Protein AF-A0A382VT45-F1 (afdb_monomer_lite)

pLDDT: mean 91.87, std 6.89, range [55.31, 97.31]

Radius of gyration: 12.29 Å; chains: 1; bounding box: 26×21×32 Å

Organism: NCBI:txid408172

Structure (mmCIF, N/CA/C/O backbone):
data_AF-A0A382VT45-F1
#
_entry.id   AF-A0A382VT45-F1
#
loop_
_atom_site.group_PDB
_atom_site.id
_atom_site.type_symbol
_atom_site.label_atom_id
_atom_site.label_alt_id
_atom_site.label_comp_id
_atom_site.label_asym_id
_atom_site.label_entity_id
_atom_site.label_seq_id
_atom_site.pdbx_PDB_ins_code
_atom_site.Cartn_x
_atom_site.Cartn_y
_atom_site.Cartn_z
_atom_site.occupancy
_atom_site.B_iso_or_equiv
_atom_site.auth_seq_id
_atom_site.auth_comp_id
_atom_site.auth_asym_id
_atom_site.auth_atom_id
_atom_site.pdbx_PDB_model_num
ATOM 1 N N . MET A 1 1 ? 1.002 3.744 10.829 1.00 71.50 1 MET A N 1
ATOM 2 C CA . MET A 1 1 ? 2.164 4.241 10.039 1.00 71.50 1 MET A CA 1
ATOM 3 C C . MET A 1 1 ? 2.542 3.420 8.801 1.00 71.50 1 MET A C 1
ATOM 5 O O . MET A 1 1 ? 2.990 4.012 7.819 1.00 71.50 1 MET A O 1
ATOM 9 N N . LEU A 1 2 ? 2.390 2.093 8.775 1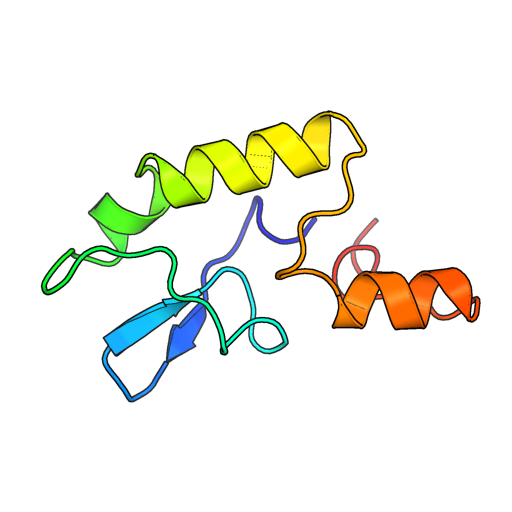.00 81.56 2 LEU A N 1
ATOM 10 C CA . LEU A 1 2 ? 2.644 1.322 7.548 1.00 81.56 2 LEU A CA 1
ATOM 11 C C . LEU A 1 2 ? 1.536 1.587 6.501 1.00 81.56 2 LEU A C 1
ATOM 13 O O . LEU A 1 2 ? 0.375 1.679 6.896 1.00 81.56 2 LEU A O 1
ATOM 17 N N . PRO A 1 3 ? 1.837 1.721 5.193 1.00 79.81 3 PRO A N 1
ATOM 18 C CA . PRO A 1 3 ? 3.133 1.608 4.526 1.00 79.81 3 PRO A CA 1
ATOM 19 C C . PRO A 1 3 ? 3.764 2.967 4.165 1.00 79.81 3 PRO A C 1
ATOM 21 O O . PRO A 1 3 ? 4.506 3.072 3.189 1.00 79.81 3 PRO A O 1
ATOM 24 N N . PHE A 1 4 ? 3.453 4.033 4.903 1.00 86.88 4 PHE A N 1
ATOM 25 C CA . PHE A 1 4 ? 3.863 5.398 4.549 1.00 86.88 4 PHE A CA 1
ATOM 26 C C . PHE A 1 4 ? 5.352 5.677 4.780 1.00 86.88 4 PHE A C 1
ATOM 28 O O . PHE A 1 4 ? 5.897 6.573 4.145 1.00 86.88 4 PHE A O 1
ATOM 35 N N . MET A 1 5 ? 6.020 4.897 5.635 1.00 86.94 5 MET A N 1
ATOM 36 C CA . MET A 1 5 ? 7.427 5.122 6.001 1.00 86.94 5 MET A CA 1
ATOM 37 C C . MET A 1 5 ? 8.373 3.963 5.669 1.00 86.94 5 MET A C 1
ATOM 39 O O . MET A 1 5 ? 9.569 4.068 5.916 1.00 86.94 5 MET A O 1
ATOM 43 N N . HIS A 1 6 ? 7.863 2.850 5.139 1.00 87.75 6 HIS A N 1
ATOM 44 C CA . HIS A 1 6 ? 8.675 1.660 4.875 1.00 87.75 6 HIS A CA 1
ATOM 45 C C .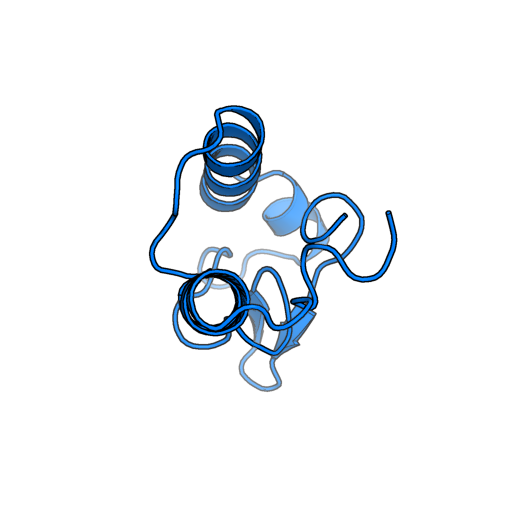 HIS A 1 6 ? 8.246 0.937 3.597 1.00 87.75 6 HIS A C 1
ATOM 47 O O . HIS A 1 6 ? 7.074 1.016 3.212 1.00 87.75 6 HIS A O 1
ATOM 53 N N . ILE A 1 7 ? 9.192 0.194 3.021 1.00 91.31 7 ILE A N 1
ATOM 54 C CA . ILE A 1 7 ? 8.984 -0.865 2.026 1.00 91.31 7 ILE A CA 1
ATOM 55 C C . ILE A 1 7 ? 9.538 -2.174 2.562 1.00 91.31 7 ILE A C 1
ATOM 57 O O . ILE A 1 7 ? 10.461 -2.167 3.379 1.00 91.31 7 ILE A O 1
ATOM 61 N N . TYR A 1 8 ? 9.054 -3.288 2.025 1.00 93.38 8 TYR A N 1
ATOM 62 C CA . TYR A 1 8 ? 9.664 -4.590 2.241 1.00 93.38 8 TYR A CA 1
ATOM 63 C C . TYR A 1 8 ? 10.040 -5.232 0.902 1.00 93.38 8 TYR A C 1
ATOM 65 O O . TYR A 1 8 ? 9.212 -5.350 -0.001 1.00 93.38 8 TYR A O 1
ATOM 73 N N . GLY A 1 9 ? 11.307 -5.625 0.768 1.00 94.38 9 GLY A N 1
ATOM 74 C CA . GLY A 1 9 ? 11.809 -6.386 -0.373 1.00 94.38 9 GLY A CA 1
ATOM 75 C C . GLY A 1 9 ? 11.867 -7.872 -0.035 1.00 94.38 9 GLY A C 1
ATOM 76 O O . GLY A 1 9 ? 12.499 -8.262 0.943 1.00 94.38 9 GLY A O 1
ATOM 77 N N . THR A 1 10 ? 11.219 -8.701 -0.846 1.00 93.38 10 THR A N 1
ATOM 78 C CA . THR A 1 10 ? 11.262 -10.166 -0.713 1.00 93.38 10 THR A CA 1
ATOM 79 C C . THR A 1 10 ? 12.518 -10.745 -1.372 1.00 93.38 10 THR A C 1
ATOM 81 O O . THR A 1 10 ? 13.087 -10.144 -2.286 1.00 93.38 10 THR A O 1
ATOM 84 N N . ALA A 1 11 ? 12.911 -11.966 -0.991 1.00 91.06 11 ALA A N 1
ATOM 85 C CA . ALA A 1 11 ? 14.018 -12.683 -1.638 1.00 91.06 11 ALA A CA 1
ATOM 86 C C . ALA A 1 11 ? 13.781 -12.948 -3.143 1.00 91.06 11 ALA A C 1
ATOM 88 O O . ALA A 1 11 ? 14.736 -13.106 -3.898 1.00 91.06 11 ALA A O 1
ATOM 89 N N . GLY A 1 12 ? 12.518 -12.963 -3.587 1.00 89.75 12 GLY A N 1
ATOM 90 C CA . GLY A 1 12 ? 12.136 -13.111 -4.995 1.00 89.75 12 GLY A CA 1
ATOM 91 C C . GLY A 1 12 ? 12.216 -11.822 -5.821 1.00 89.75 12 GLY A C 1
ATOM 92 O O . GLY A 1 12 ? 11.869 -11.843 -6.997 1.00 89.75 12 GLY A O 1
ATOM 93 N N . GLY A 1 13 ? 12.637 -10.700 -5.225 1.00 91.75 13 GLY A N 1
ATOM 94 C CA . GLY A 1 13 ? 12.731 -9.406 -5.910 1.00 91.75 13 GLY A CA 1
ATOM 95 C C . GLY A 1 13 ? 11.410 -8.635 -6.004 1.00 91.75 13 GLY A C 1
ATOM 96 O O . GLY A 1 13 ? 11.347 -7.603 -6.672 1.00 91.75 13 GLY A O 1
ATOM 97 N N . ASN A 1 14 ? 10.355 -9.097 -5.328 1.00 95.38 14 ASN A N 1
ATOM 98 C CA . ASN A 1 14 ? 9.119 -8.327 -5.195 1.00 95.38 14 ASN A CA 1
ATOM 99 C C . ASN A 1 14 ? 9.272 -7.262 -4.108 1.00 95.38 14 ASN A C 1
ATOM 101 O O . ASN A 1 14 ? 9.793 -7.554 -3.028 1.00 95.38 14 ASN A O 1
ATOM 105 N N . ILE A 1 15 ? 8.757 -6.067 -4.376 1.00 95.81 15 ILE A N 1
ATOM 106 C CA . ILE A 1 15 ? 8.557 -4.997 -3.404 1.00 95.81 15 ILE A CA 1
ATOM 107 C C . ILE A 1 15 ? 7.100 -5.044 -2.967 1.00 95.81 15 ILE A C 1
ATOM 109 O O . ILE A 1 15 ? 6.190 -4.986 -3.792 1.00 95.81 15 ILE A O 1
ATOM 113 N N . VAL A 1 16 ? 6.882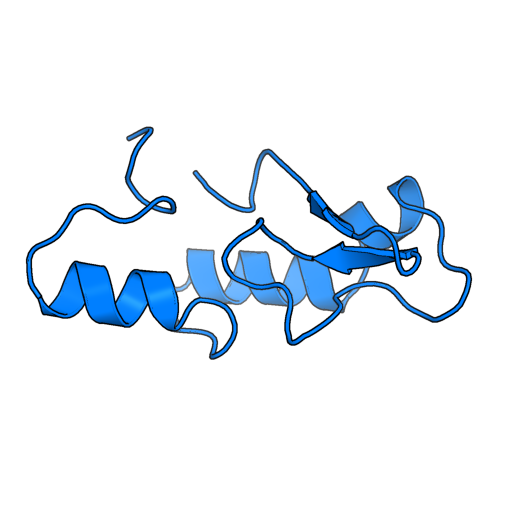 -5.147 -1.667 1.00 95.06 16 VAL A N 1
ATOM 114 C CA . VAL A 1 16 ? 5.568 -5.251 -1.025 1.00 95.06 16 VAL A CA 1
ATOM 115 C C . VAL A 1 16 ? 5.489 -4.227 0.107 1.00 95.06 16 VAL A C 1
ATOM 117 O O . VAL A 1 16 ? 6.527 -3.692 0.519 1.00 95.06 16 VAL A O 1
ATOM 120 N N . PRO A 1 17 ? 4.285 -3.886 0.605 1.00 93.62 17 PRO A N 1
ATOM 121 C CA . PRO A 1 17 ? 4.189 -2.808 1.571 1.00 93.62 17 PRO A CA 1
ATOM 122 C C . PRO A 1 17 ? 4.809 -3.175 2.912 1.00 93.62 17 PRO A C 1
ATOM 124 O O . PRO A 1 17 ? 5.440 -2.310 3.494 1.00 93.62 17 PRO A O 1
ATOM 127 N N . CYS A 1 18 ? 4.650 -4.416 3.381 1.00 92.38 18 CYS A N 1
ATOM 128 C CA . CYS A 1 18 ? 5.192 -4.928 4.642 1.00 92.38 18 CYS A CA 1
ATOM 129 C C . CYS A 1 18 ? 5.389 -6.455 4.569 1.00 92.38 18 CYS A C 1
ATOM 131 O O . CYS A 1 18 ? 4.973 -7.095 3.602 1.00 92.38 18 CYS A O 1
ATOM 133 N N . CYS A 1 19 ? 5.984 -7.053 5.605 1.00 91.25 19 CYS A N 1
ATOM 134 C CA . CYS A 1 19 ? 6.213 -8.501 5.675 1.00 91.25 19 CYS A CA 1
ATOM 135 C C . CYS A 1 19 ? 4.931 -9.348 5.805 1.00 91.25 19 CYS A C 1
ATOM 137 O O . CYS A 1 19 ? 4.979 -10.538 5.521 1.00 91.25 19 CYS A O 1
ATOM 139 N N . GLU A 1 20 ? 3.798 -8.760 6.195 1.00 92.06 20 GLU A N 1
ATOM 140 C CA . GLU A 1 20 ? 2.497 -9.449 6.321 1.00 92.06 20 GLU A CA 1
ATOM 141 C C . GLU A 1 20 ? 1.670 -9.418 5.023 1.00 92.06 20 GLU A C 1
ATOM 143 O O . GLU A 1 20 ? 0.537 -9.881 5.001 1.00 92.06 20 GLU A O 1
ATOM 148 N N . ALA A 1 21 ? 2.193 -8.796 3.962 1.00 93.19 21 ALA A N 1
ATOM 149 C CA . ALA A 1 21 ? 1.469 -8.530 2.717 1.00 93.19 21 ALA A CA 1
ATOM 150 C C . ALA A 1 21 ? 2.279 -8.986 1.492 1.00 93.19 21 ALA A C 1
ATOM 152 O O . ALA A 1 21 ? 2.414 -8.250 0.508 1.00 93.19 21 ALA A O 1
ATOM 153 N N . GLN A 1 22 ? 2.902 -10.162 1.589 1.00 92.12 22 GLN A N 1
ATOM 154 C CA . GLN A 1 22 ? 3.875 -10.650 0.606 1.00 92.12 22 GLN A CA 1
ATOM 155 C C . GLN A 1 22 ? 3.236 -11.235 -0.660 1.00 92.12 22 GLN A C 1
ATOM 157 O O . GLN A 1 22 ? 3.919 -11.381 -1.674 1.00 92.12 22 GLN A O 1
ATOM 162 N N . GLU A 1 23 ? 1.943 -11.551 -0.624 1.00 90.06 23 GLU A N 1
ATOM 163 C CA . GLU A 1 23 ? 1.232 -12.261 -1.690 1.00 90.06 23 GLU A CA 1
ATOM 164 C C . GLU A 1 23 ? 1.038 -11.404 -2.945 1.00 90.06 23 GLU A C 1
ATOM 166 O O . GLU A 1 23 ? 0.958 -11.936 -4.052 1.00 90.06 23 GLU A O 1
ATOM 171 N N . ILE A 1 24 ? 0.968 -10.076 -2.788 1.00 91.19 24 ILE A N 1
ATOM 172 C CA . ILE A 1 24 ? 0.644 -9.145 -3.875 1.00 91.19 24 ILE A CA 1
ATOM 173 C C . ILE A 1 24 ? 1.772 -8.112 -4.033 1.00 91.19 24 ILE A C 1
ATOM 175 O O . ILE A 1 24 ? 1.775 -7.096 -3.326 1.00 91.19 24 ILE A O 1
ATOM 179 N N . PRO A 1 25 ? 2.699 -8.307 -4.988 1.00 94.56 25 PRO A N 1
ATOM 180 C CA . PRO A 1 25 ? 3.734 -7.330 -5.320 1.00 94.56 25 PRO A CA 1
ATOM 181 C C . PRO A 1 25 ? 3.161 -5.955 -5.691 1.00 94.56 25 PRO A C 1
ATOM 183 O O . PRO A 1 25 ? 2.077 -5.842 -6.266 1.00 94.56 25 PRO A O 1
ATOM 186 N N . LEU A 1 26 ? 3.898 -4.897 -5.357 1.00 95.38 26 LEU A N 1
ATOM 187 C CA . LEU A 1 26 ? 3.609 -3.517 -5.757 1.00 95.38 26 LEU A CA 1
ATOM 188 C C . LEU A 1 26 ? 4.492 -3.057 -6.915 1.00 95.38 26 LEU A C 1
ATOM 190 O O . LEU A 1 26 ? 4.090 -2.154 -7.648 1.00 95.38 26 LEU A O 1
ATOM 194 N N . ASN A 1 27 ? 5.668 -3.655 -7.096 1.00 96.19 27 ASN A N 1
ATOM 195 C CA . ASN A 1 27 ? 6.581 -3.308 -8.177 1.00 96.19 27 ASN A CA 1
ATOM 196 C C . ASN A 1 27 ? 6.218 -3.971 -9.508 1.00 96.19 27 ASN A C 1
ATOM 198 O O . ASN A 1 27 ? 5.652 -5.064 -9.561 1.00 96.19 27 ASN A O 1
ATOM 202 N N . LYS A 1 28 ? 6.613 -3.323 -10.602 1.00 95.31 28 LYS A N 1
ATOM 203 C CA . LYS A 1 28 ? 6.639 -3.927 -11.939 1.00 95.31 28 LYS A CA 1
ATOM 204 C C . LYS A 1 28 ? 7.863 -4.840 -12.078 1.00 95.31 28 LYS A C 1
ATOM 206 O O . LYS A 1 28 ? 8.856 -4.710 -11.361 1.00 95.31 28 LYS A O 1
ATOM 211 N N . LYS A 1 29 ? 7.816 -5.773 -13.035 1.00 90.94 29 LYS A N 1
ATOM 212 C CA . LYS A 1 29 ? 8.955 -6.653 -13.338 1.00 90.94 29 LYS A CA 1
ATOM 213 C C . LYS A 1 29 ? 10.193 -5.808 -13.668 1.00 90.94 29 LYS A C 1
ATOM 215 O O . LYS A 1 29 ? 10.124 -4.957 -14.549 1.00 90.94 29 LYS A O 1
ATOM 220 N N . ASN A 1 30 ? 11.313 -6.094 -13.001 1.00 90.06 30 ASN A N 1
ATOM 221 C CA . ASN A 1 30 ? 12.588 -5.370 -13.118 1.00 90.06 30 ASN A CA 1
ATOM 222 C C . ASN A 1 30 ? 12.545 -3.884 -12.693 1.00 90.06 30 ASN A C 1
ATOM 224 O O . ASN A 1 30 ? 13.456 -3.134 -13.034 1.00 90.06 30 ASN A O 1
ATOM 228 N N . GLU A 1 31 ? 11.518 -3.446 -11.961 1.00 95.06 31 GLU A N 1
ATOM 229 C CA . GLU A 1 31 ? 11.463 -2.093 -11.398 1.00 95.06 31 GLU A CA 1
ATOM 230 C C . GLU A 1 31 ? 12.366 -1.991 -10.161 1.00 95.06 31 GLU A C 1
ATOM 232 O O . GLU A 1 31 ? 12.393 -2.895 -9.320 1.00 95.06 31 GLU A O 1
ATOM 237 N N . SER A 1 32 ? 13.120 -0.893 -10.046 1.00 94.44 32 SER A N 1
ATOM 238 C CA . SER A 1 32 ? 13.978 -0.667 -8.882 1.00 94.44 32 SER A CA 1
ATOM 239 C C . SER A 1 32 ? 13.138 -0.387 -7.632 1.00 94.44 32 SER A C 1
ATOM 241 O O . SER A 1 32 ? 11.999 0.075 -7.720 1.00 94.44 32 SER A O 1
ATOM 243 N N . ALA A 1 33 ? 13.700 -0.615 -6.442 1.00 92.88 33 ALA A N 1
ATOM 244 C CA . ALA A 1 33 ? 13.014 -0.289 -5.190 1.00 92.88 33 ALA A CA 1
ATOM 245 C C . ALA A 1 33 ? 12.666 1.210 -5.083 1.00 92.88 33 ALA A C 1
ATOM 247 O O . ALA A 1 33 ? 11.608 1.560 -4.560 1.00 92.88 33 ALA A O 1
ATOM 248 N N . LEU A 1 34 ? 13.535 2.083 -5.609 1.00 93.31 34 LEU A N 1
ATOM 249 C CA . LEU A 1 34 ? 13.335 3.531 -5.597 1.00 93.31 34 LEU A CA 1
ATOM 250 C C . LEU A 1 34 ? 12.170 3.947 -6.503 1.00 93.31 34 LEU A C 1
ATOM 252 O O . LEU A 1 34 ? 11.326 4.733 -6.081 1.00 93.31 34 LEU A O 1
ATOM 256 N N . ASP A 1 35 ? 12.089 3.378 -7.706 1.00 95.62 35 ASP A N 1
ATOM 257 C CA . ASP A 1 35 ? 10.982 3.649 -8.630 1.00 95.62 35 ASP A CA 1
ATOM 258 C C . ASP A 1 35 ? 9.667 3.082 -8.077 1.00 95.62 35 ASP A C 1
ATOM 260 O O . ASP A 1 35 ? 8.636 3.758 -8.058 1.00 95.62 35 ASP A O 1
ATOM 264 N N . SER A 1 36 ? 9.731 1.870 -7.516 1.00 95.44 36 SER A N 1
ATOM 265 C CA . SER A 1 36 ? 8.585 1.184 -6.911 1.00 95.44 36 SER A CA 1
ATOM 266 C C . SER A 1 36 ? 7.964 1.981 -5.762 1.00 95.44 36 SER A C 1
ATOM 268 O O . SER A 1 36 ? 6.749 1.950 -5.576 1.00 95.44 36 SER A O 1
ATOM 270 N N . TRP A 1 37 ? 8.771 2.722 -4.992 1.00 92.62 37 TRP A N 1
ATOM 271 C CA . TRP A 1 37 ? 8.304 3.492 -3.832 1.00 92.62 37 TRP A CA 1
ATOM 272 C C . TRP A 1 37 ? 7.215 4.514 -4.172 1.00 92.62 37 TRP A C 1
ATOM 274 O O . TRP A 1 37 ? 6.362 4.813 -3.327 1.00 92.62 37 TRP A O 1
ATOM 284 N N . ASN A 1 38 ? 7.238 5.065 -5.388 1.00 94.19 38 ASN A N 1
ATOM 285 C CA . ASN A 1 38 ? 6.284 6.080 -5.832 1.00 94.19 38 ASN A CA 1
ATOM 286 C C . ASN A 1 38 ? 5.567 5.713 -7.138 1.00 94.19 38 ASN A C 1
ATOM 288 O O . ASN A 1 38 ? 5.031 6.590 -7.822 1.00 94.19 38 ASN A O 1
ATOM 292 N N . ASN A 1 39 ? 5.533 4.424 -7.475 1.00 96.19 39 ASN A N 1
ATOM 293 C CA . ASN A 1 39 ? 4.762 3.941 -8.609 1.00 96.19 39 ASN A CA 1
ATOM 294 C C . ASN A 1 39 ? 3.244 4.031 -8.340 1.00 96.19 39 ASN A C 1
ATOM 296 O O . ASN A 1 39 ? 2.785 4.368 -7.243 1.00 96.19 39 ASN A O 1
ATOM 300 N N . GLU A 1 40 ? 2.448 3.737 -9.365 1.00 97.31 40 GLU A N 1
ATOM 301 C CA . GLU A 1 40 ? 0.986 3.822 -9.292 1.00 97.31 40 GLU A CA 1
ATOM 302 C C . GLU A 1 40 ? 0.382 2.911 -8.213 1.00 97.31 40 GLU A C 1
ATOM 304 O O . GLU A 1 40 ? -0.455 3.365 -7.437 1.00 97.31 40 GLU A O 1
ATOM 309 N N . ASN A 1 41 ? 0.867 1.673 -8.087 1.00 95.56 41 ASN A N 1
ATOM 310 C CA . ASN A 1 41 ? 0.344 0.692 -7.136 1.00 95.56 41 ASN A CA 1
ATOM 311 C C . ASN A 1 41 ? 0.582 1.126 -5.684 1.00 95.56 41 ASN A C 1
ATOM 313 O O . ASN A 1 41 ? -0.299 1.002 -4.831 1.00 95.56 41 ASN A O 1
ATOM 317 N N . TYR A 1 42 ? 1.776 1.647 -5.393 1.00 95.19 42 TYR A N 1
ATOM 318 C CA . TYR A 1 42 ? 2.134 2.099 -4.052 1.00 95.19 42 TYR A CA 1
ATOM 319 C C . TYR A 1 42 ? 1.376 3.376 -3.675 1.00 95.19 42 TYR A C 1
ATOM 321 O O . TYR A 1 42 ? 0.895 3.513 -2.545 1.00 95.19 42 TYR A O 1
ATOM 329 N N . ARG A 1 43 ? 1.227 4.308 -4.625 1.00 95.31 43 ARG A N 1
ATOM 330 C CA . ARG A 1 43 ? 0.426 5.525 -4.434 1.00 95.31 43 ARG A CA 1
ATOM 331 C C . ARG A 1 43 ? -1.040 5.195 -4.188 1.00 95.31 43 ARG A C 1
ATOM 333 O O . ARG A 1 43 ? -1.630 5.769 -3.277 1.00 95.31 43 ARG A O 1
ATOM 340 N N . GLU A 1 44 ? -1.590 4.253 -4.944 1.00 96.31 44 GLU A N 1
ATOM 341 C CA . GLU A 1 44 ? -2.974 3.816 -4.795 1.00 96.31 44 GLU A CA 1
ATOM 342 C C . GLU A 1 44 ? -3.232 3.201 -3.423 1.00 96.31 44 GLU A C 1
ATOM 344 O O . GLU A 1 44 ? -4.184 3.574 -2.743 1.00 96.31 44 GLU A O 1
ATOM 349 N N . LEU A 1 45 ? -2.331 2.330 -2.966 1.00 95.38 45 LEU A N 1
ATOM 350 C CA . LEU A 1 45 ? -2.410 1.752 -1.630 1.00 95.38 45 LEU A CA 1
ATOM 351 C C . LEU A 1 45 ? -2.434 2.831 -0.539 1.00 95.38 45 LEU A C 1
ATOM 353 O O . LEU A 1 45 ? -3.279 2.800 0.354 1.00 95.38 45 LEU A O 1
ATOM 357 N N . ARG A 1 46 ? -1.508 3.793 -0.603 1.00 94.56 46 ARG A N 1
ATOM 358 C CA . ARG A 1 46 ? -1.446 4.889 0.374 1.00 94.56 46 ARG A CA 1
ATOM 359 C C . ARG A 1 46 ? -2.698 5.763 0.327 1.00 94.56 46 ARG A C 1
ATOM 361 O O . ARG A 1 46 ? -3.184 6.150 1.384 1.00 94.56 46 ARG A O 1
ATOM 368 N N . ARG A 1 47 ? -3.230 6.045 -0.868 1.00 96.31 47 ARG A N 1
ATOM 369 C CA . ARG A 1 47 ? -4.482 6.796 -1.052 1.00 96.31 47 ARG A CA 1
ATOM 370 C C . ARG A 1 47 ? -5.662 6.062 -0.417 1.00 96.31 47 ARG A C 1
ATOM 372 O O . ARG A 1 47 ? -6.369 6.660 0.383 1.00 96.31 47 ARG A O 1
ATOM 379 N N . ALA A 1 48 ? -5.840 4.781 -0.738 1.00 96.31 48 ALA A N 1
ATOM 380 C CA . ALA A 1 48 ? -6.915 3.950 -0.201 1.00 96.31 48 ALA A CA 1
ATOM 381 C C . ALA A 1 48 ? -6.887 3.934 1.336 1.00 96.31 48 ALA A C 1
ATOM 383 O O . ALA A 1 48 ? -7.885 4.231 1.988 1.00 96.31 48 ALA A O 1
ATOM 384 N N . LEU A 1 49 ? -5.710 3.701 1.927 1.00 93.50 49 LEU A N 1
ATOM 385 C CA . LEU A 1 49 ? -5.544 3.724 3.382 1.00 93.50 49 LEU A CA 1
ATOM 386 C C . LEU A 1 49 ? -5.824 5.105 3.993 1.00 93.50 49 LEU A C 1
ATOM 388 O O . LEU A 1 49 ? -6.451 5.180 5.046 1.00 93.50 49 LEU A O 1
ATOM 392 N N . ALA A 1 50 ? -5.393 6.192 3.344 1.00 93.00 50 ALA A N 1
ATOM 393 C CA . ALA A 1 50 ? -5.679 7.556 3.799 1.00 93.00 50 ALA A CA 1
ATOM 394 C C . ALA A 1 50 ? -7.179 7.900 3.742 1.00 93.00 50 ALA A C 1
ATOM 396 O O . ALA A 1 50 ? -7.654 8.700 4.544 1.00 93.00 50 ALA A O 1
ATOM 397 N N . ASN A 1 51 ? -7.925 7.260 2.840 1.00 96.06 51 ASN A N 1
ATOM 398 C CA . ASN A 1 51 ? -9.379 7.377 2.729 1.00 96.06 51 ASN A CA 1
ATOM 399 C C . ASN A 1 51 ? -10.144 6.443 3.689 1.00 96.06 51 ASN A C 1
ATOM 401 O O . ASN A 1 51 ? -11.373 6.415 3.655 1.00 96.06 51 ASN A O 1
ATOM 405 N N . GLY A 1 52 ? -9.450 5.659 4.522 1.00 93.31 52 GLY A N 1
ATOM 406 C CA . GLY A 1 52 ? -10.077 4.675 5.410 1.00 93.31 52 GLY A CA 1
ATOM 407 C C . GLY A 1 52 ? -10.597 3.424 4.692 1.00 93.31 52 GLY A C 1
ATOM 408 O O . GLY A 1 52 ? -11.387 2.671 5.260 1.00 93.31 52 GLY A O 1
ATOM 409 N N . GLU A 1 53 ? -10.172 3.186 3.451 1.00 96.69 53 GLU A N 1
ATOM 410 C CA . GLU A 1 53 ? -10.508 1.973 2.710 1.00 96.69 53 GLU A CA 1
ATOM 411 C C . GLU A 1 53 ? -9.716 0.771 3.263 1.00 96.69 53 GLU A C 1
ATOM 413 O O . GLU A 1 53 ? -8.626 0.922 3.824 1.00 96.69 53 GLU A O 1
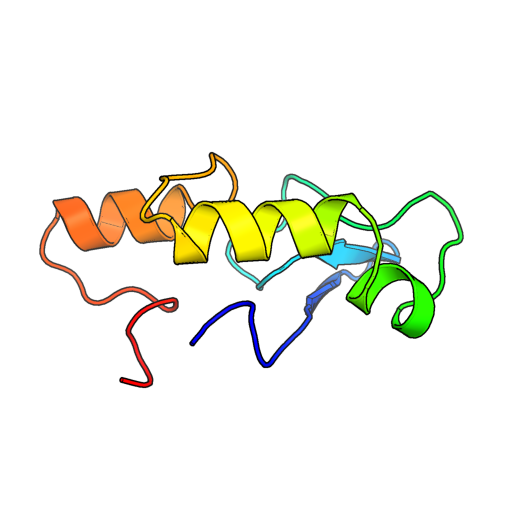ATOM 418 N N . ARG A 1 54 ? -10.251 -0.445 3.078 1.00 95.81 54 ARG A N 1
ATOM 419 C CA . ARG A 1 54 ? -9.641 -1.711 3.526 1.00 95.81 54 ARG A CA 1
ATOM 420 C C . ARG A 1 54 ? -9.104 -2.512 2.330 1.00 95.81 54 ARG A C 1
ATOM 422 O O . ARG A 1 54 ? -9.728 -3.494 1.933 1.00 95.81 54 ARG A O 1
ATOM 429 N N . PRO A 1 55 ? -7.973 -2.115 1.714 1.00 95.19 55 PRO A N 1
ATOM 430 C CA . PRO A 1 55 ? -7.393 -2.851 0.595 1.00 95.19 55 PRO A CA 1
ATOM 431 C C . PRO A 1 55 ? -7.058 -4.292 0.994 1.00 95.19 55 PRO A C 1
ATOM 433 O O . PRO A 1 55 ? -6.545 -4.534 2.089 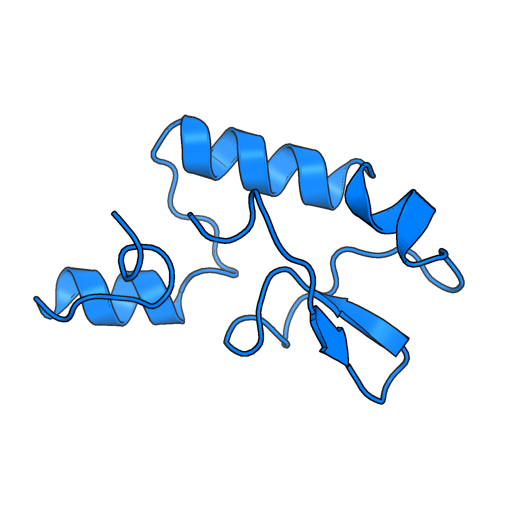1.00 95.19 55 PRO A O 1
ATOM 436 N N . GLU A 1 56 ? -7.303 -5.230 0.076 1.00 94.12 56 GLU A N 1
ATOM 437 C CA . GLU A 1 56 ? -7.168 -6.682 0.281 1.00 94.12 56 GLU A CA 1
ATOM 438 C C . GLU A 1 56 ? -5.801 -7.082 0.848 1.00 94.12 56 GLU A C 1
ATOM 440 O O . GLU A 1 56 ? -5.711 -7.853 1.798 1.00 94.12 56 GLU A O 1
ATOM 445 N N . ARG A 1 57 ? -4.727 -6.470 0.342 1.00 91.38 57 ARG A N 1
ATOM 446 C CA . ARG A 1 57 ? -3.348 -6.730 0.787 1.00 91.38 57 ARG A CA 1
ATOM 447 C C . ARG A 1 57 ? -3.076 -6.436 2.267 1.00 91.38 57 ARG A C 1
ATOM 449 O O . ARG A 1 57 ? -2.043 -6.836 2.779 1.00 91.38 57 ARG A O 1
ATOM 456 N N . CYS A 1 58 ? -3.942 -5.680 2.939 1.00 93.12 58 CYS A N 1
ATOM 457 C CA . CYS A 1 58 ? -3.839 -5.404 4.373 1.00 93.12 58 CYS A CA 1
ATOM 458 C C . CYS A 1 58 ? -4.741 -6.341 5.198 1.00 93.12 58 CYS A C 1
ATOM 460 O O . CYS A 1 58 ? -4.953 -6.089 6.382 1.00 93.12 58 CYS A O 1
ATOM 462 N N . GLY A 1 59 ? -5.244 -7.426 4.593 1.00 94.06 59 GLY A N 1
ATOM 463 C CA . GLY A 1 59 ? -6.182 -8.383 5.184 1.00 94.06 59 GLY A CA 1
ATOM 464 C C . GLY A 1 59 ? -5.756 -8.933 6.542 1.00 94.06 59 GLY A C 1
ATOM 465 O O . GLY A 1 59 ? -6.585 -9.000 7.443 1.00 94.06 59 GLY A O 1
ATOM 466 N N . VAL A 1 60 ? -4.467 -9.231 6.737 1.00 93.75 60 VAL A N 1
ATOM 467 C CA . VAL A 1 60 ? -3.941 -9.672 8.044 1.00 93.75 60 VAL A CA 1
ATOM 468 C C . VAL A 1 60 ? -4.156 -8.602 9.120 1.00 93.75 60 VAL A C 1
ATOM 470 O O . VAL A 1 60 ? -4.604 -8.905 10.224 1.00 93.75 60 VAL A O 1
ATOM 473 N N . CYS A 1 61 ? -3.898 -7.330 8.798 1.00 94.19 61 CYS A N 1
ATOM 474 C CA . CYS A 1 61 ? -4.150 -6.227 9.726 1.00 94.19 61 CYS A CA 1
ATOM 475 C C . CYS A 1 61 ? -5.648 -6.064 9.991 1.00 94.19 61 CYS A C 1
ATOM 477 O O . CYS A 1 61 ? -6.032 -5.918 11.144 1.00 94.19 61 CYS A O 1
ATOM 479 N N . TRP A 1 62 ? -6.486 -6.154 8.956 1.00 95.75 62 TRP A N 1
ATOM 480 C CA . TRP A 1 62 ? -7.944 -6.076 9.086 1.00 95.75 62 TRP A CA 1
ATOM 481 C C . TRP A 1 62 ? -8.510 -7.165 9.987 1.00 95.75 62 TRP A C 1
ATOM 483 O O . TRP A 1 62 ? -9.302 -6.866 10.873 1.00 95.75 62 TRP A O 1
ATOM 493 N N . HIS A 1 63 ? -8.054 -8.401 9.811 1.00 96.00 63 HIS A N 1
ATOM 494 C CA . HIS A 1 63 ? -8.448 -9.524 10.650 1.00 96.00 63 HIS A CA 1
ATOM 495 C C . HIS A 1 63 ? -8.082 -9.301 12.124 1.00 96.00 63 HIS A C 1
ATOM 497 O O . HIS A 1 63 ? -8.916 -9.505 13.008 1.00 96.00 63 HIS A O 1
ATOM 503 N N . ASN A 1 64 ? -6.853 -8.845 12.383 1.00 95.25 64 ASN A N 1
ATOM 504 C CA . ASN A 1 64 ? -6.390 -8.545 13.736 1.00 95.25 64 ASN A CA 1
ATOM 505 C C . ASN A 1 64 ? -7.203 -7.403 14.359 1.00 95.25 64 ASN A C 1
ATOM 507 O O . ASN A 1 64 ? -7.709 -7.548 15.469 1.00 95.25 64 ASN A O 1
ATOM 511 N N . GLU A 1 65 ? -7.392 -6.308 13.624 1.00 95.25 65 GLU A N 1
ATOM 512 C CA . GLU A 1 65 ? -8.138 -5.132 14.084 1.00 95.25 65 GLU A CA 1
ATOM 513 C C . GLU A 1 65 ? -9.606 -5.470 14.380 1.00 95.25 65 GLU A C 1
ATOM 515 O O . GLU A 1 65 ? -10.120 -5.087 15.430 1.00 95.25 65 GLU A O 1
ATOM 520 N N . ASP A 1 66 ? -10.263 -6.254 13.518 1.00 96.81 66 ASP A N 1
ATOM 521 C CA . ASP A 1 66 ? -11.641 -6.722 13.737 1.00 96.81 66 ASP A CA 1
ATOM 522 C C . ASP A 1 66 ? -11.752 -7.663 14.949 1.00 96.81 66 ASP A C 1
ATOM 524 O O . ASP A 1 66 ? -12.815 -7.775 15.558 1.00 96.81 66 ASP A O 1
ATOM 528 N N . SER A 1 67 ? -10.645 -8.308 15.327 1.00 97.25 67 SER A N 1
ATOM 529 C CA . SER A 1 67 ? -10.534 -9.162 16.516 1.00 97.25 67 SER A CA 1
ATOM 530 C C . SER A 1 67 ? -10.104 -8.394 17.776 1.00 97.25 67 SER A C 1
ATOM 532 O O . SER A 1 67 ? -9.867 -9.008 18.816 1.00 97.25 67 SER A O 1
ATOM 534 N N . GLY A 1 68 ? -9.983 -7.062 17.707 1.00 95.75 68 GLY A N 1
ATOM 535 C CA . GLY A 1 68 ? -9.551 -6.214 18.825 1.00 95.75 68 GLY A CA 1
ATOM 536 C C . GLY A 1 68 ? -8.044 -6.253 19.108 1.00 95.75 68 GLY A C 1
ATOM 537 O O . GLY A 1 68 ? -7.610 -5.839 20.183 1.00 95.75 68 GLY A O 1
ATOM 538 N N . ILE A 1 69 ? -7.242 -6.755 18.167 1.00 95.19 69 ILE A N 1
ATOM 539 C CA . ILE A 1 69 ? -5.783 -6.857 18.263 1.00 95.19 69 ILE A CA 1
ATOM 540 C C . ILE A 1 69 ? -5.142 -5.671 17.535 1.00 95.19 69 ILE A C 1
ATOM 542 O O . ILE A 1 69 ? -5.496 -5.355 16.400 1.00 95.19 69 ILE A O 1
ATOM 546 N N . VAL A 1 70 ? -4.140 -5.048 18.163 1.00 92.75 70 VAL A N 1
ATOM 547 C CA . VAL A 1 70 ? -3.356 -3.969 17.544 1.00 92.75 70 VAL A CA 1
ATOM 548 C C . VAL A 1 70 ? -2.527 -4.529 16.389 1.00 92.75 70 VAL A C 1
ATOM 550 O O . VAL A 1 70 ? -1.659 -5.384 16.583 1.00 92.75 70 VAL A O 1
ATOM 553 N N . SER A 1 71 ? -2.774 -4.037 15.177 1.00 92.56 71 SER A N 1
ATOM 554 C CA . SER A 1 71 ? -2.050 -4.483 13.986 1.00 92.56 71 SER A CA 1
ATOM 555 C C . SER A 1 71 ? -0.710 -3.768 13.803 1.00 92.56 71 SER A C 1
ATOM 557 O O . SER A 1 71 ? -0.470 -2.681 14.333 1.00 92.56 71 SER A O 1
ATOM 559 N N . ASN A 1 72 ? 0.147 -4.323 12.942 1.00 88.19 72 ASN A N 1
ATOM 560 C CA . ASN A 1 72 ? 1.389 -3.666 12.522 1.00 88.19 72 ASN A CA 1
ATOM 561 C C . ASN A 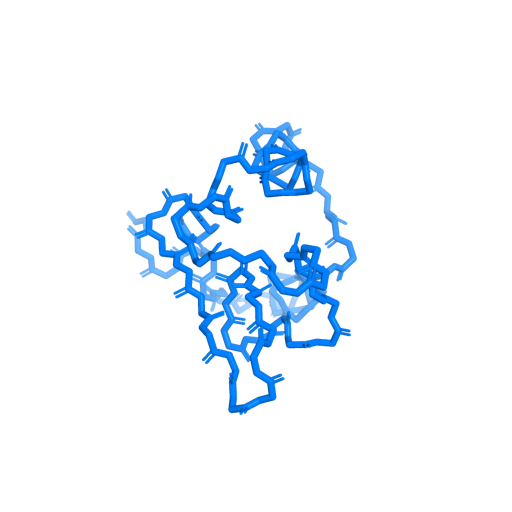1 72 ? 1.136 -2.304 11.842 1.00 88.19 72 ASN A C 1
ATOM 563 O O . ASN A 1 72 ? 2.008 -1.437 11.841 1.00 88.19 72 ASN A O 1
ATOM 567 N N . ARG A 1 73 ? -0.061 -2.076 11.279 1.00 88.75 73 ARG A N 1
ATOM 568 C CA . ARG A 1 73 ? -0.443 -0.775 10.712 1.00 88.75 73 ARG A CA 1
ATOM 569 C C . ARG A 1 73 ? -0.597 0.292 11.800 1.00 88.75 73 ARG A C 1
ATOM 571 O O . ARG A 1 73 ? -0.214 1.436 11.546 1.00 88.75 73 ARG A O 1
ATOM 578 N N . GLN A 1 74 ? -1.111 -0.089 12.970 1.00 88.19 74 GLN A N 1
ATOM 579 C CA . GLN A 1 74 ? -1.409 0.782 14.116 1.00 88.19 74 GLN A CA 1
ATOM 580 C C . GLN A 1 74 ? -0.270 0.869 15.144 1.00 88.19 74 GLN A C 1
ATOM 582 O O . GLN A 1 74 ? -0.207 1.839 15.881 1.00 88.19 74 GLN A O 1
ATOM 587 N N . GLN A 1 75 ? 0.651 -0.102 15.180 1.00 76.12 75 GLN A N 1
ATOM 588 C CA . GLN A 1 75 ? 1.657 -0.280 16.246 1.00 76.12 75 GLN A CA 1
ATOM 589 C C . GLN A 1 75 ? 2.558 0.922 16.585 1.00 76.12 75 GLN A C 1
ATOM 591 O O . GLN A 1 75 ? 3.239 0.874 17.605 1.00 76.12 75 GLN A O 1
ATOM 596 N N . TRP A 1 76 ? 2.611 1.962 15.751 1.00 64.62 76 TRP A N 1
ATOM 597 C CA . TRP A 1 76 ? 3.468 3.133 15.967 1.00 64.62 76 TRP A CA 1
ATOM 598 C C . TRP A 1 76 ? 2.684 4.462 16.031 1.00 64.62 76 TRP A C 1
ATOM 600 O O . TRP A 1 76 ? 3.274 5.521 15.837 1.00 64.62 76 TRP A O 1
ATOM 610 N N . GLU A 1 77 ? 1.368 4.416 16.246 1.00 55.31 77 GLU A N 1
ATOM 611 C CA . GLU A 1 77 ? 0.563 5.588 16.651 1.00 55.31 77 GLU A CA 1
ATOM 612 C C . GLU A 1 77 ? 0.700 5.863 18.154 1.00 55.31 77 GLU A C 1
ATOM 614 O O . GLU A 1 77 ? 0.757 7.061 18.513 1.00 55.31 77 GLU A O 1
#

Secondary structure (DSSP, 8-state):
-TTTS--EE-TTS-EESSTT-TTS--SPTT--HHHHTTSHHHHHHHHHHHTT---GGGHHHHHHHHTTPPPTTTTT-

InterPro domains:
  IPR013785 Aldolase-type TIM barrel [G3DSA:3.20.20.70] (1-70)
  IPR023885 4Fe4S-binding SPASM domain [PF13186] (6-62)
  IPR058240 Radical SAM superfamily [SSF102114] (7-63)

Foldseek 3Di:
DWQLPDWDADPVRFIDRDPQQPPDGQDDVPDDPVCSCPDPSNVVVVVCVVVVHDDPSCVVCVVCVVVVHHGPVRVPD

Sequence (77 aa):
MLPFMHIYGTAGGNIVPCCEAQEIPLNKKNESALDSWNNENYRELRRALANGERPERCGVCWHNEDSGIVSNRQQWE